Protein AF-A0A497K2R5-F1 (afdb_monomer_lite)

Structure (mmCIF, N/CA/C/O backbone):
data_AF-A0A497K2R5-F1
#
_entry.id   AF-A0A497K2R5-F1
#
loop_
_atom_site.group_PDB
_atom_site.id
_atom_site.type_symbol
_atom_site.label_atom_id
_atom_site.label_alt_id
_atom_site.label_comp_id
_atom_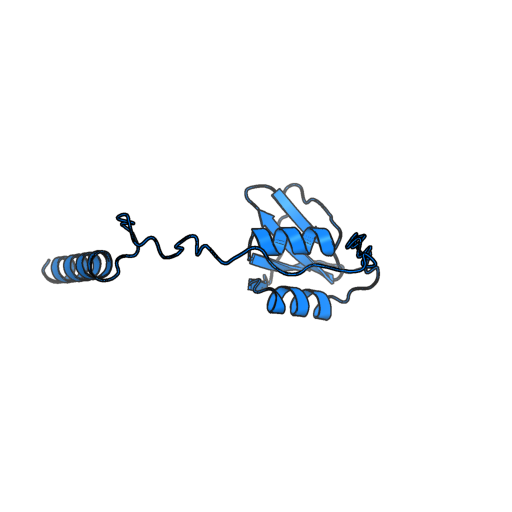site.label_asym_id
_atom_site.label_entity_id
_atom_site.label_seq_id
_atom_site.pdbx_PDB_ins_code
_atom_site.Cartn_x
_atom_site.Cartn_y
_atom_site.Cartn_z
_atom_site.occupancy
_atom_site.B_iso_or_equiv
_atom_site.auth_seq_id
_atom_site.auth_comp_id
_atom_site.auth_asym_id
_atom_site.auth_atom_id
_atom_site.pdbx_PDB_model_num
ATOM 1 N N . MET A 1 1 ? -27.399 -32.908 15.885 1.00 57.81 1 MET A N 1
ATOM 2 C CA . MET A 1 1 ? -27.969 -31.827 16.725 1.00 57.81 1 MET A CA 1
ATOM 3 C C . MET A 1 1 ? -27.072 -31.448 17.906 1.00 57.81 1 MET A C 1
ATOM 5 O O . MET A 1 1 ? -26.833 -30.262 18.068 1.00 57.81 1 MET A O 1
ATOM 9 N N . PHE A 1 2 ? -26.492 -32.393 18.661 1.00 56.81 2 PHE A N 1
ATOM 10 C CA . PHE A 1 2 ? -25.598 -32.089 19.801 1.00 56.81 2 PHE A CA 1
ATOM 11 C C . PHE A 1 2 ? -24.355 -31.240 19.468 1.00 56.81 2 PHE A C 1
ATOM 13 O O . PHE A 1 2 ? -23.976 -30.376 20.253 1.00 56.81 2 PHE A O 1
ATOM 20 N N . SER A 1 3 ? -23.758 -31.421 18.285 1.00 62.66 3 SER A N 1
ATOM 21 C CA . SER A 1 3 ? -22.547 -30.680 17.891 1.00 62.66 3 SER A CA 1
ATOM 22 C C . SER A 1 3 ? -22.777 -29.176 17.693 1.00 62.66 3 SER A C 1
ATOM 24 O O . SER A 1 3 ? -21.865 -28.383 17.892 1.00 62.66 3 SER A O 1
ATOM 26 N N . ILE A 1 4 ? -23.999 -28.782 17.320 1.00 73.44 4 ILE A N 1
ATOM 27 C CA . ILE A 1 4 ? -24.352 -27.376 17.079 1.00 73.44 4 ILE A CA 1
ATOM 28 C C . ILE A 1 4 ? -24.528 -26.650 18.416 1.00 73.44 4 ILE A C 1
ATOM 30 O O . ILE A 1 4 ? -24.074 -25.522 18.566 1.00 73.44 4 ILE A O 1
ATOM 34 N N . VAL A 1 5 ? -25.119 -27.320 19.410 1.00 73.50 5 VAL A N 1
ATOM 35 C CA . VAL A 1 5 ? -25.323 -26.750 20.750 1.00 73.50 5 VAL A CA 1
ATOM 36 C C . VAL A 1 5 ? -23.980 -26.480 21.432 1.00 73.50 5 VAL A C 1
ATOM 38 O O . VAL A 1 5 ? -23.774 -25.384 21.940 1.00 73.50 5 VAL A O 1
ATOM 41 N N . MET A 1 6 ? -23.033 -27.424 21.349 1.00 69.50 6 MET A N 1
ATOM 42 C CA . MET A 1 6 ? -21.671 -27.238 21.873 1.00 69.50 6 MET A CA 1
ATOM 43 C C . MET A 1 6 ? -20.968 -26.032 21.235 1.00 69.50 6 MET A C 1
ATOM 45 O O . MET A 1 6 ? -20.363 -25.232 21.943 1.00 69.50 6 MET A O 1
ATOM 49 N N . PHE A 1 7 ? -21.095 -25.869 19.914 1.00 76.25 7 PHE A N 1
ATOM 50 C CA . PHE A 1 7 ? -20.457 -24.774 19.182 1.00 76.25 7 PHE A CA 1
ATOM 51 C C . PHE A 1 7 ? -21.016 -23.398 19.578 1.00 76.25 7 PHE A C 1
ATOM 53 O O . PHE A 1 7 ? -20.255 -22.461 19.815 1.00 76.25 7 PHE A O 1
ATOM 60 N N . VAL A 1 8 ? -22.341 -23.278 19.712 1.00 76.88 8 VAL A N 1
ATOM 61 C CA . VAL A 1 8 ? -22.986 -22.021 20.129 1.00 76.88 8 VAL A CA 1
ATOM 62 C C . VAL A 1 8 ? -22.636 -21.676 21.578 1.00 76.88 8 VAL A C 1
ATOM 64 O O . VAL A 1 8 ? -22.373 -20.513 21.874 1.00 76.88 8 VAL A O 1
ATOM 67 N N . SER A 1 9 ? -22.547 -22.667 22.469 1.00 70.44 9 SER A N 1
ATOM 68 C CA . SER A 1 9 ? -22.112 -22.447 23.853 1.00 70.44 9 SER A CA 1
ATOM 69 C C . SER A 1 9 ? -20.662 -21.968 23.939 1.00 70.44 9 SER A C 1
ATOM 71 O O . SER A 1 9 ? -20.389 -21.035 24.688 1.00 70.44 9 SER A O 1
ATOM 73 N N . THR A 1 10 ? -19.743 -22.532 23.145 1.00 72.69 10 THR A N 1
ATOM 74 C CA . THR A 1 10 ? -18.351 -22.049 23.097 1.00 72.69 10 THR A CA 1
ATOM 75 C C . THR A 1 10 ? -18.240 -20.647 22.508 1.00 72.69 10 THR A C 1
ATOM 77 O O . THR A 1 10 ? -17.448 -19.849 22.998 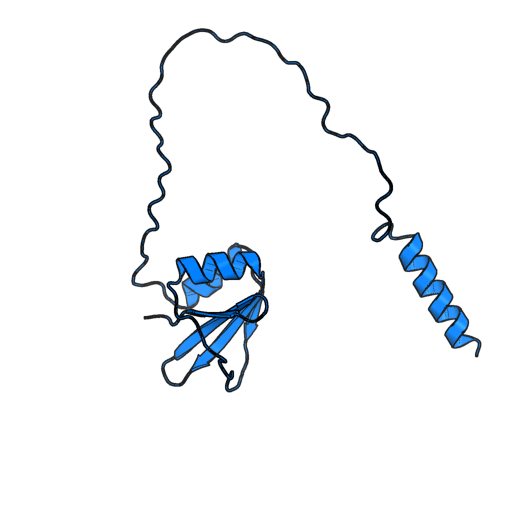1.00 72.69 10 THR A O 1
ATOM 80 N N . LEU A 1 11 ? -19.057 -20.322 21.499 1.00 72.50 11 LEU A N 1
ATOM 81 C CA . LEU A 1 11 ? -19.075 -18.993 20.889 1.00 72.50 11 LEU A CA 1
ATOM 82 C C . LEU A 1 11 ? -19.603 -17.940 21.874 1.00 72.50 11 LEU A C 1
ATOM 84 O O . LEU A 1 11 ? -19.030 -16.863 21.994 1.00 72.50 11 LEU A O 1
ATOM 88 N N . PHE A 1 12 ? -20.667 -18.274 22.609 1.00 72.06 12 PHE A N 1
ATOM 89 C CA . PHE A 1 12 ? -21.232 -17.411 23.642 1.00 72.06 12 PHE A CA 1
ATOM 90 C C . PHE A 1 12 ? -20.242 -17.189 24.788 1.00 72.06 12 PHE A C 1
ATOM 92 O O . PHE A 1 12 ? -20.044 -16.051 25.200 1.00 72.06 12 PHE A O 1
ATOM 99 N N . TRP A 1 13 ? -19.565 -18.251 25.240 1.00 69.19 13 TRP A N 1
ATOM 100 C CA . TRP A 1 13 ? -18.564 -18.152 26.300 1.00 69.19 13 TRP A CA 1
ATOM 101 C C . TRP A 1 13 ? -17.381 -17.265 25.889 1.00 69.19 13 TRP A C 1
ATOM 103 O O . TRP A 1 13 ? -16.965 -16.417 26.667 1.00 69.19 13 TRP A O 1
ATOM 113 N N . LEU A 1 14 ? -16.912 -17.370 24.640 1.00 65.50 14 LEU A N 1
ATOM 114 C CA . LEU A 1 14 ? -15.872 -16.494 24.083 1.00 65.50 14 LEU A CA 1
ATOM 115 C C . LEU A 1 14 ? -16.287 -15.017 24.045 1.00 65.50 14 LEU A C 1
ATOM 117 O O . LEU A 1 14 ? -15.459 -14.152 24.303 1.00 65.50 14 LEU A O 1
ATOM 121 N N . ILE A 1 15 ? -17.557 -14.725 23.753 1.00 66.12 15 ILE A N 1
ATOM 122 C CA . ILE A 1 15 ? -18.089 -13.353 23.728 1.00 66.12 15 ILE A CA 1
ATOM 123 C C . ILE A 1 15 ? -18.232 -12.776 25.145 1.00 66.12 15 ILE A C 1
ATOM 125 O O . ILE A 1 15 ? -18.082 -11.570 25.328 1.00 66.12 15 ILE A O 1
ATOM 129 N N . THR A 1 16 ? -18.538 -13.610 26.143 1.00 64.44 16 THR A N 1
ATOM 130 C CA . THR A 1 16 ? -18.706 -13.164 27.535 1.00 64.44 16 THR A CA 1
ATOM 131 C C . THR A 1 16 ? -17.405 -13.124 28.338 1.00 64.44 16 THR A C 1
ATOM 133 O O . THR A 1 16 ? -17.278 -12.269 29.207 1.00 64.44 16 THR A O 1
ATOM 136 N N . ASP A 1 17 ? -16.459 -14.030 28.074 1.00 54.72 17 ASP A N 1
ATOM 137 C CA . ASP A 1 17 ? -15.186 -14.135 28.807 1.00 54.72 17 ASP A CA 1
ATOM 138 C C . ASP A 1 17 ? -14.139 -13.151 28.255 1.00 54.72 17 ASP A C 1
ATOM 140 O O . ASP A 1 17 ? -13.444 -12.471 29.010 1.00 54.72 17 ASP A O 1
ATOM 144 N N . ALA A 1 18 ? -14.109 -12.952 26.931 1.00 54.59 18 ALA A N 1
ATOM 145 C CA . ALA A 1 18 ? -13.418 -11.818 26.335 1.00 54.59 18 ALA A CA 1
ATOM 146 C C . ALA A 1 18 ? -14.377 -10.625 26.323 1.00 54.59 18 ALA A C 1
ATOM 148 O O . ALA A 1 18 ? -15.176 -10.485 25.400 1.00 54.59 18 ALA A O 1
ATOM 149 N N . GLY A 1 19 ? -14.301 -9.763 27.341 1.00 54.44 19 GLY A N 1
ATOM 150 C CA . GLY A 1 19 ? -15.043 -8.496 27.471 1.00 54.44 19 GLY A CA 1
ATOM 151 C C . GLY A 1 19 ? -14.751 -7.458 26.370 1.00 54.44 19 GLY A C 1
ATOM 152 O O . GLY A 1 19 ? -14.472 -6.300 26.657 1.00 54.44 19 GLY A O 1
ATOM 153 N N . PHE A 1 20 ? -14.795 -7.871 25.104 1.00 53.75 20 PHE A N 1
ATOM 154 C CA . PHE A 1 20 ? -14.359 -7.145 23.916 1.00 53.75 20 PHE A CA 1
ATOM 155 C C . PHE A 1 20 ? -15.511 -6.436 23.188 1.00 53.75 20 PHE A C 1
ATOM 157 O O . PHE A 1 20 ? -15.264 -5.614 22.313 1.00 53.75 20 PHE A O 1
ATOM 164 N N . LEU A 1 21 ? -16.776 -6.717 23.528 1.00 53.66 21 LEU A N 1
ATOM 165 C CA . LEU A 1 21 ? -17.927 -6.134 22.816 1.00 53.66 21 LEU A CA 1
ATOM 166 C C . LEU A 1 21 ? -18.913 -5.354 23.685 1.00 53.66 21 LEU A C 1
ATOM 168 O O . LEU A 1 21 ? -19.826 -4.734 23.145 1.00 53.66 21 LEU A O 1
ATOM 172 N N . TRP A 1 22 ? -18.735 -5.331 25.003 1.00 49.94 22 TRP A N 1
ATOM 173 C CA . TRP A 1 22 ? -19.550 -4.516 25.900 1.00 49.94 22 TRP A CA 1
ATOM 174 C C . TRP A 1 22 ? -18.625 -3.637 26.731 1.00 49.94 22 TRP A C 1
ATOM 176 O O . TRP A 1 22 ? -18.229 -3.979 27.841 1.00 49.94 22 TRP A O 1
ATOM 186 N N . GLY A 1 23 ? -18.266 -2.488 26.157 1.00 46.97 23 GLY A N 1
ATOM 187 C CA . GLY A 1 23 ? -17.751 -1.366 26.926 1.00 46.97 23 GLY A CA 1
ATOM 188 C C . GLY A 1 23 ? -18.804 -0.948 27.948 1.00 46.97 23 GLY A C 1
ATOM 189 O O . GLY A 1 23 ? -19.733 -0.211 27.625 1.00 46.97 23 GLY A O 1
ATOM 190 N N . ALA A 1 24 ? -18.669 -1.452 29.170 1.00 44.78 24 ALA A N 1
ATOM 191 C CA . ALA A 1 24 ? -19.308 -0.891 30.346 1.00 44.78 24 ALA A CA 1
ATOM 192 C C . ALA A 1 24 ? -18.326 0.081 31.030 1.00 44.78 24 ALA A C 1
ATOM 194 O O . ALA A 1 24 ? -17.109 -0.099 30.951 1.00 44.78 24 ALA A O 1
ATOM 195 N N . PRO A 1 25 ? -18.849 1.154 31.639 1.00 52.28 25 PRO A N 1
ATOM 196 C CA . PRO A 1 25 ? -18.127 2.391 31.875 1.00 52.28 25 PRO A CA 1
ATOM 197 C C . PRO A 1 25 ? -17.283 2.323 33.147 1.00 52.28 25 PRO A C 1
ATOM 199 O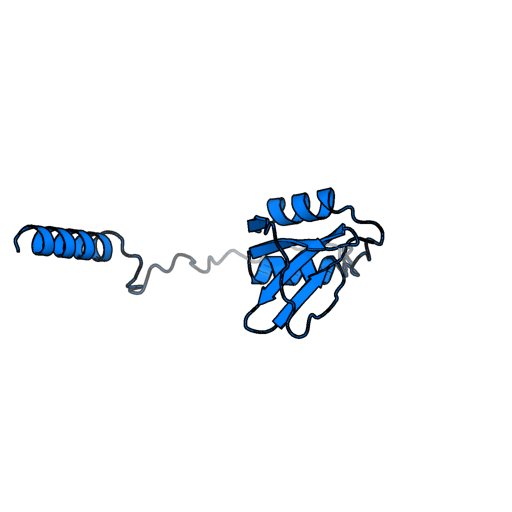 O . PRO A 1 25 ? -17.697 1.762 34.156 1.00 52.28 25 PRO A O 1
ATOM 202 N N . GLY A 1 26 ? -16.150 3.018 33.128 1.00 50.69 26 GLY A N 1
ATOM 203 C CA . GLY A 1 26 ? -15.511 3.474 34.356 1.00 50.69 26 GLY A CA 1
ATOM 204 C C . GLY A 1 26 ? -14.321 2.645 34.819 1.00 50.69 26 GLY A C 1
ATOM 205 O O . GLY A 1 26 ? -14.413 1.838 35.735 1.00 50.69 26 GLY A O 1
ATOM 206 N N . SER A 1 27 ? -13.150 3.024 34.326 1.00 45.16 27 SER A N 1
ATOM 207 C CA . SER A 1 27 ? -11.998 3.219 35.203 1.00 45.16 27 SER A CA 1
ATOM 208 C C . SER A 1 27 ? -11.253 4.468 34.740 1.00 45.16 27 SER A C 1
ATOM 210 O O . SER A 1 27 ? -10.375 4.458 33.884 1.00 45.16 27 SER A O 1
ATOM 212 N N . SER A 1 28 ? -11.700 5.594 35.298 1.00 51.88 28 SER A N 1
ATOM 213 C CA . SER A 1 28 ? -10.975 6.860 35.332 1.00 51.88 28 SER A CA 1
ATOM 214 C C . SER A 1 28 ? -9.555 6.599 35.848 1.00 51.88 28 SER A C 1
ATOM 216 O O . SER A 1 28 ? -9.351 6.353 37.035 1.00 51.88 28 SER A O 1
ATOM 218 N N . LEU A 1 29 ? -8.588 6.590 34.930 1.00 53.41 29 LEU A N 1
ATOM 219 C CA . LEU A 1 29 ? -7.168 6.339 35.207 1.00 53.41 29 LEU A CA 1
ATOM 220 C C . LEU A 1 29 ? -6.285 7.549 34.874 1.00 53.41 29 LEU A C 1
ATOM 222 O O . LEU A 1 29 ? -5.068 7.436 34.807 1.00 53.41 29 LEU A O 1
ATOM 226 N N . PHE A 1 30 ? -6.897 8.729 34.757 1.00 48.50 30 PHE A N 1
ATOM 227 C CA . PHE A 1 30 ? -6.196 10.008 34.746 1.00 48.50 30 PHE A CA 1
ATOM 228 C C . PHE A 1 30 ? -6.835 10.924 35.787 1.00 48.50 30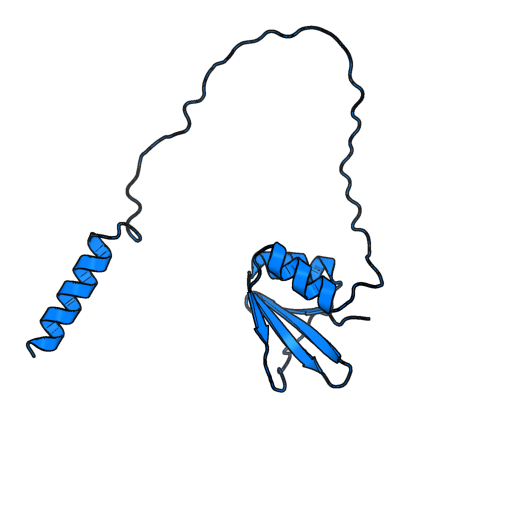 PHE A C 1
ATOM 230 O O . PHE A 1 30 ? -7.749 11.698 35.512 1.00 48.50 30 PHE A O 1
ATOM 237 N N . LYS A 1 31 ? -6.357 10.797 37.028 1.00 49.44 31 LYS A N 1
ATOM 238 C CA . LYS A 1 31 ? -6.451 11.880 38.010 1.00 49.44 31 LYS A CA 1
ATOM 239 C C . LYS A 1 31 ? -5.786 13.122 37.395 1.00 49.44 31 LYS A C 1
ATOM 241 O O . LYS A 1 31 ? -4.634 12.996 36.978 1.00 49.44 31 LYS A O 1
ATOM 246 N N . PRO A 1 32 ? -6.415 14.310 37.391 1.00 44.62 32 PRO A N 1
ATOM 247 C CA . PRO A 1 32 ? -5.664 15.546 37.254 1.00 44.62 32 PRO A CA 1
ATOM 248 C C . PRO A 1 32 ? -4.843 15.705 38.537 1.00 44.62 32 PRO A C 1
ATOM 250 O O . PRO A 1 32 ? -5.340 16.130 39.579 1.00 44.62 32 PRO A O 1
ATOM 253 N N . GLY A 1 33 ? -3.596 15.242 38.487 1.00 45.75 33 GLY A N 1
ATOM 254 C CA . GLY A 1 33 ? -2.610 15.512 39.517 1.00 45.75 33 GLY A CA 1
ATOM 255 C C . GLY A 1 33 ? -2.276 16.995 39.482 1.00 45.75 33 GLY A C 1
ATOM 256 O O . GLY A 1 33 ? -1.548 17.449 38.609 1.00 45.75 33 GLY A O 1
ATOM 257 N N . THR A 1 34 ? -2.825 17.740 40.434 1.00 54.78 34 THR A N 1
ATOM 258 C CA . THR A 1 34 ? -2.281 19.015 40.898 1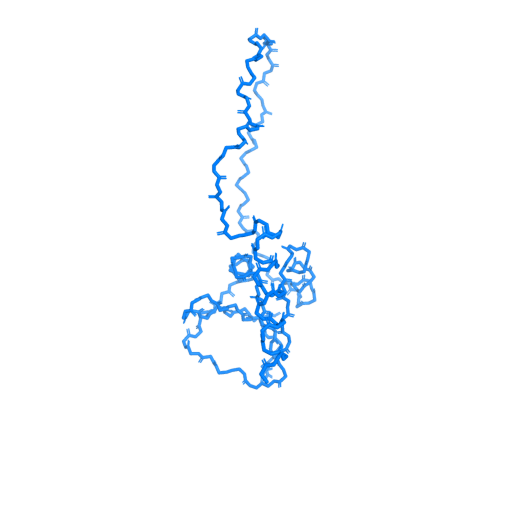.00 54.78 34 THR A CA 1
ATOM 259 C C . THR A 1 34 ? -0.817 18.822 41.290 1.00 54.78 34 THR A C 1
ATOM 261 O O . THR A 1 34 ? -0.533 18.100 42.246 1.00 54.78 34 THR A O 1
ATOM 264 N N . MET A 1 35 ? 0.098 19.475 40.580 1.00 48.19 35 MET A N 1
ATOM 265 C CA . MET A 1 35 ? 1.464 19.741 41.033 1.00 48.19 35 MET A CA 1
ATOM 266 C C . MET A 1 35 ? 1.869 21.156 40.597 1.00 48.19 35 MET A C 1
ATOM 268 O O . MET A 1 35 ? 1.265 21.690 39.667 1.00 48.19 35 MET A O 1
ATOM 272 N N . PRO A 1 36 ? 2.767 21.801 41.356 1.00 49.00 36 PRO A N 1
ATOM 273 C CA . PRO A 1 36 ? 2.600 23.173 41.803 1.00 49.00 36 PRO A CA 1
ATOM 274 C C . PRO A 1 36 ? 3.338 24.167 40.912 1.00 49.00 36 PRO A C 1
ATOM 276 O O . PRO A 1 36 ? 4.325 23.830 40.260 1.00 49.00 36 PRO A O 1
ATOM 279 N N . ASP A 1 37 ? 2.866 25.410 40.966 1.00 49.28 37 ASP A N 1
ATOM 280 C CA . ASP A 1 37 ? 3.606 26.596 40.556 1.00 49.28 37 ASP A CA 1
ATOM 281 C C . ASP A 1 37 ? 4.940 26.674 41.310 1.00 49.28 37 ASP A C 1
ATOM 283 O O . ASP A 1 37 ? 4.949 26.898 42.516 1.00 49.28 37 ASP A O 1
ATOM 287 N N . ASP A 1 38 ? 6.051 26.462 40.607 1.00 46.31 38 ASP A N 1
ATOM 288 C CA . ASP A 1 38 ? 7.322 27.159 40.831 1.00 46.31 38 ASP A CA 1
ATOM 289 C C . ASP A 1 38 ? 8.373 26.623 39.851 1.00 46.31 38 ASP A C 1
ATOM 291 O O . ASP A 1 38 ? 8.895 25.531 40.037 1.00 46.31 38 ASP A O 1
ATOM 295 N N . ILE A 1 39 ? 8.700 27.402 38.819 1.00 47.44 39 ILE A N 1
ATOM 296 C CA . ILE A 1 39 ? 10.084 27.704 38.421 1.00 47.44 39 ILE A CA 1
ATOM 297 C C . ILE A 1 39 ? 10.027 29.046 37.694 1.00 47.44 39 ILE A C 1
ATOM 299 O O . ILE A 1 39 ? 9.520 29.194 36.582 1.00 47.44 39 ILE A O 1
ATOM 303 N N . SER A 1 40 ? 10.551 30.044 38.387 1.00 45.22 40 SER A N 1
ATOM 304 C CA . SER A 1 40 ? 10.910 31.337 37.844 1.00 45.22 40 SER A CA 1
ATOM 305 C C . SER A 1 40 ? 12.154 31.216 36.942 1.00 45.22 40 SER A C 1
ATOM 307 O O . SER A 1 40 ? 13.059 30.435 37.224 1.00 45.22 40 SER A O 1
ATOM 309 N N . THR A 1 41 ? 12.233 32.098 35.935 1.00 39.59 41 THR A N 1
ATOM 310 C CA . THR A 1 41 ? 13.487 32.733 35.465 1.00 39.59 41 THR A CA 1
ATOM 311 C C . THR A 1 41 ? 14.293 32.064 34.311 1.00 39.59 41 THR A C 1
ATOM 313 O O . THR A 1 41 ? 15.222 31.305 34.558 1.00 39.59 41 THR A O 1
ATOM 316 N N . ILE A 1 42 ? 14.035 32.559 33.071 1.00 48.75 42 ILE A N 1
ATOM 317 C CA . ILE A 1 42 ? 14.991 32.926 31.967 1.00 48.75 42 ILE A CA 1
ATOM 318 C C . ILE A 1 42 ? 15.528 31.816 31.008 1.00 48.75 42 ILE A C 1
ATOM 320 O O . ILE A 1 42 ? 15.993 30.791 31.488 1.00 48.75 42 ILE A O 1
ATOM 324 N N . PRO A 1 43 ? 15.687 32.058 29.673 1.00 47.25 43 PRO A N 1
ATOM 325 C CA . PRO A 1 43 ? 14.917 32.872 28.721 1.00 47.25 43 PRO A CA 1
ATOM 326 C C . PRO A 1 43 ? 14.435 32.078 27.478 1.00 47.25 43 PRO A C 1
ATOM 328 O O . PRO A 1 43 ? 14.988 31.057 27.076 1.00 47.25 43 PRO A O 1
ATOM 331 N N . ASN A 1 44 ? 13.428 32.633 26.809 1.00 50.88 44 ASN A N 1
ATOM 332 C CA . ASN A 1 44 ? 12.893 32.175 25.528 1.00 50.88 44 ASN A CA 1
ATOM 333 C C . ASN A 1 44 ? 13.951 32.220 24.413 1.00 50.88 44 ASN A C 1
ATOM 335 O O . ASN A 1 44 ? 14.318 33.307 23.966 1.00 50.88 44 ASN A O 1
ATOM 339 N N . ASN A 1 45 ? 14.391 31.059 23.927 1.00 47.88 45 ASN A N 1
ATOM 340 C CA . ASN A 1 45 ? 14.955 30.936 22.583 1.00 47.88 45 ASN A CA 1
ATOM 341 C C . ASN A 1 45 ? 14.808 29.508 22.043 1.00 47.88 45 ASN A C 1
ATOM 343 O O . ASN A 1 45 ? 15.791 28.801 21.861 1.00 47.88 45 ASN A O 1
ATOM 347 N N . TYR A 1 46 ? 13.567 29.098 21.793 1.00 40.16 46 TYR A N 1
ATOM 348 C CA . TYR A 1 46 ? 13.274 27.967 20.918 1.00 40.16 46 TYR A CA 1
ATOM 349 C C . TYR A 1 46 ? 12.090 28.377 20.050 1.00 40.16 46 TYR A C 1
ATOM 351 O O . TYR A 1 46 ? 10.945 28.004 20.286 1.00 40.16 46 TYR A O 1
ATOM 359 N N . ASN A 1 47 ? 12.377 29.205 19.047 1.00 43.84 47 ASN A N 1
ATOM 360 C CA . ASN A 1 47 ? 11.552 29.257 17.848 1.00 43.84 47 ASN A CA 1
ATOM 361 C C . ASN A 1 47 ? 11.818 27.967 17.062 1.00 43.84 47 ASN A C 1
ATOM 363 O O . ASN A 1 47 ? 12.421 28.002 15.994 1.00 43.84 47 ASN A O 1
ATOM 367 N N . GLU A 1 48 ? 11.417 26.821 17.604 1.00 43.31 48 GLU A N 1
ATOM 368 C CA . GLU A 1 48 ? 11.310 25.597 16.821 1.00 43.31 48 GLU A CA 1
ATOM 369 C C . GLU A 1 48 ? 9.913 25.614 16.204 1.00 43.31 48 GLU A C 1
ATOM 371 O O . GLU A 1 48 ? 8.974 24.949 16.638 1.00 43.31 48 GLU A O 1
ATOM 376 N N . SER A 1 49 ? 9.759 26.497 15.213 1.00 42.34 49 SER A N 1
ATOM 377 C CA . SER A 1 49 ? 8.732 26.342 14.196 1.00 42.34 49 SER A CA 1
ATOM 378 C C . SER A 1 49 ? 9.023 25.015 13.509 1.00 42.34 49 SER A C 1
ATOM 380 O O . SER A 1 49 ? 9.757 24.976 12.525 1.00 42.34 49 SER A O 1
ATOM 382 N N . LEU A 1 50 ? 8.451 23.931 14.031 1.00 45.69 50 LEU A N 1
ATOM 383 C CA . LEU A 1 50 ? 8.316 22.665 13.323 1.00 45.69 50 LEU A CA 1
ATOM 384 C C . LEU A 1 50 ? 7.266 22.860 12.215 1.00 45.69 50 LEU A C 1
ATOM 386 O O . LEU A 1 50 ? 6.177 22.296 12.223 1.00 45.69 50 LEU A O 1
ATOM 390 N N . SER A 1 51 ? 7.577 23.764 11.290 1.00 43.09 51 SER A N 1
ATOM 391 C CA . SER A 1 51 ? 7.034 23.750 9.950 1.00 43.09 51 SER A CA 1
ATOM 392 C C . SER A 1 51 ? 7.928 22.779 9.196 1.00 43.09 51 SER A C 1
ATOM 394 O O . SER A 1 51 ? 8.847 23.196 8.496 1.00 43.09 51 SER A O 1
ATOM 396 N N . GLU A 1 52 ? 7.700 21.479 9.402 1.00 45.72 52 GLU A N 1
ATOM 397 C CA . GLU A 1 52 ? 8.095 20.474 8.418 1.00 45.72 52 GLU A CA 1
ATOM 398 C C . GLU A 1 52 ? 7.273 20.773 7.162 1.00 45.72 52 GLU A C 1
ATOM 400 O O . GLU A 1 52 ? 6.179 20.258 6.933 1.00 45.72 52 GLU A O 1
ATOM 405 N N . GLU A 1 53 ? 7.779 21.725 6.383 1.00 41.50 53 GLU A N 1
ATOM 406 C CA . GLU A 1 53 ? 7.498 21.817 4.965 1.00 41.50 53 GLU A CA 1
ATOM 407 C C . GLU A 1 53 ? 7.731 20.408 4.405 1.00 41.50 53 GLU A C 1
ATOM 409 O O . GLU A 1 53 ? 8.770 19.813 4.707 1.00 41.50 53 GLU A O 1
ATOM 414 N N . PRO A 1 54 ? 6.766 19.809 3.689 1.00 38.78 54 PRO A N 1
ATOM 415 C CA . PRO A 1 54 ? 6.934 18.451 3.210 1.00 38.78 54 PRO A CA 1
ATOM 416 C C . PRO A 1 54 ? 8.138 18.439 2.272 1.00 38.78 54 PRO A C 1
ATOM 418 O O . PRO A 1 54 ? 8.055 18.970 1.164 1.00 38.78 54 PRO A O 1
ATOM 421 N N . GLU A 1 55 ? 9.249 17.841 2.711 1.00 42.88 55 GLU A N 1
ATOM 422 C CA . GLU A 1 55 ? 10.345 17.510 1.813 1.00 42.88 55 GLU A CA 1
ATOM 423 C C . GLU A 1 55 ? 9.739 16.672 0.691 1.00 42.88 55 GLU A C 1
ATOM 425 O O . GLU A 1 55 ? 9.237 15.556 0.882 1.00 42.88 55 GLU A O 1
ATOM 430 N N . ILE A 1 56 ? 9.703 17.266 -0.497 1.00 45.84 56 ILE A N 1
ATOM 431 C CA . ILE A 1 56 ? 9.365 16.558 -1.714 1.00 45.84 56 ILE A CA 1
ATOM 432 C C . ILE A 1 56 ? 10.580 15.673 -1.979 1.00 45.84 56 ILE A C 1
ATOM 434 O O . ILE A 1 56 ? 11.562 16.105 -2.577 1.00 45.84 56 ILE A O 1
ATOM 438 N N . VAL A 1 57 ? 10.553 14.446 -1.458 1.00 49.12 57 VAL A N 1
ATOM 439 C CA . VAL A 1 57 ? 11.585 13.446 -1.739 1.00 49.12 57 VAL A CA 1
ATOM 440 C C . VAL A 1 57 ? 11.392 13.000 -3.189 1.00 49.12 57 VAL A C 1
ATOM 442 O O . VAL A 1 57 ? 10.695 12.029 -3.472 1.00 49.12 57 VAL A O 1
ATOM 445 N N . GLU A 1 58 ? 11.962 13.758 -4.127 1.00 54.44 58 GLU A N 1
ATOM 446 C CA . GLU A 1 58 ? 11.802 13.564 -5.578 1.00 54.44 58 GLU A CA 1
ATOM 447 C C . GLU A 1 58 ? 12.486 12.301 -6.132 1.00 54.44 58 GLU A C 1
ATOM 449 O O . GLU A 1 58 ? 12.441 12.076 -7.331 1.00 54.44 58 GLU A O 1
ATOM 454 N N . ASN A 1 59 ? 13.091 11.443 -5.305 1.00 60.75 59 ASN A N 1
ATOM 455 C CA . ASN A 1 59 ? 13.746 10.210 -5.764 1.00 60.75 59 ASN A CA 1
ATOM 456 C C . ASN A 1 59 ? 13.630 9.076 -4.740 1.00 60.75 59 ASN A C 1
ATOM 458 O O . ASN A 1 59 ? 14.623 8.445 -4.384 1.00 60.75 59 ASN A O 1
ATOM 462 N N . LEU A 1 60 ? 12.429 8.841 -4.211 1.00 70.81 60 LEU A N 1
ATOM 463 C CA . LEU A 1 60 ? 12.220 7.728 -3.291 1.00 70.81 60 LEU A CA 1
ATOM 464 C C . LEU A 1 60 ? 12.124 6.406 -4.062 1.00 70.81 60 LEU A C 1
ATOM 466 O O . LEU A 1 60 ? 11.236 6.226 -4.901 1.00 70.81 60 LEU A O 1
ATOM 470 N N . SER A 1 61 ? 13.014 5.463 -3.756 1.00 82.25 61 SER A N 1
ATOM 471 C CA . SER A 1 61 ? 12.940 4.128 -4.347 1.00 82.25 61 SER A CA 1
ATOM 472 C C . SER A 1 61 ? 11.725 3.355 -3.817 1.00 82.25 61 SER A C 1
ATOM 474 O O . SER A 1 61 ? 11.262 3.559 -2.692 1.00 82.25 61 SER A O 1
ATOM 476 N N . LEU A 1 62 ? 11.201 2.415 -4.613 1.00 84.12 62 LEU A N 1
ATOM 477 C CA . LEU A 1 62 ? 10.097 1.546 -4.183 1.00 84.12 62 LEU A CA 1
ATOM 478 C C . LEU A 1 62 ? 10.456 0.760 -2.908 1.00 84.12 62 LEU A C 1
ATOM 480 O O . LEU A 1 62 ? 9.607 0.538 -2.052 1.00 84.12 62 LEU A O 1
ATOM 484 N N . GLU A 1 63 ? 11.709 0.333 -2.773 1.00 84.81 63 GLU A N 1
ATOM 485 C CA . GLU A 1 63 ? 12.177 -0.438 -1.619 1.00 84.81 63 GLU A CA 1
ATOM 486 C C . GLU A 1 63 ? 12.158 0.402 -0.336 1.00 84.81 63 GLU A C 1
ATOM 488 O O . GLU A 1 63 ? 11.677 -0.066 0.699 1.00 84.81 63 GLU A O 1
ATOM 493 N N . GLU A 1 64 ? 12.598 1.660 -0.416 1.00 85.62 64 GLU A N 1
ATOM 494 C CA . GLU A 1 64 ? 12.519 2.616 0.692 1.00 85.62 64 GLU A CA 1
ATOM 495 C C . GLU A 1 64 ? 11.069 2.933 1.051 1.00 85.62 64 GLU A C 1
ATOM 497 O O . GLU A 1 64 ? 10.717 2.891 2.228 1.00 85.62 64 GLU A O 1
ATOM 502 N N . ALA A 1 65 ? 10.212 3.154 0.049 1.00 86.38 65 ALA A N 1
ATOM 503 C CA . ALA A 1 65 ? 8.781 3.382 0.238 1.00 86.38 65 ALA A CA 1
ATOM 504 C C . ALA A 1 65 ? 8.104 2.226 0.992 1.00 86.38 65 ALA A C 1
ATOM 506 O O . ALA A 1 65 ? 7.352 2.431 1.942 1.00 86.38 65 ALA A O 1
ATOM 507 N N . LEU A 1 66 ? 8.386 0.982 0.599 1.00 87.12 66 LEU A N 1
ATOM 508 C CA . LEU A 1 66 ? 7.823 -0.199 1.255 1.00 87.12 66 LEU A CA 1
ATOM 509 C C . LEU A 1 66 ? 8.369 -0.375 2.677 1.00 87.12 66 LEU A C 1
ATOM 511 O O . LEU A 1 66 ? 7.612 -0.723 3.582 1.00 87.12 66 LEU A O 1
ATOM 515 N N . SER A 1 67 ? 9.667 -0.137 2.880 1.00 88.12 67 SER A N 1
ATOM 516 C CA . SER A 1 67 ? 10.312 -0.224 4.195 1.00 88.12 67 SER A CA 1
ATOM 517 C C . SER A 1 67 ? 9.747 0.807 5.175 1.00 88.12 67 SER A C 1
ATOM 519 O O . SER A 1 67 ? 9.423 0.475 6.315 1.00 88.12 67 SER A O 1
ATOM 521 N N . ASP A 1 68 ? 9.557 2.041 4.714 1.00 89.00 68 ASP A N 1
ATOM 522 C CA . ASP A 1 68 ? 8.982 3.133 5.495 1.00 89.00 68 ASP A CA 1
ATOM 523 C C . ASP A 1 68 ? 7.515 2.852 5.861 1.00 89.00 68 ASP A C 1
ATOM 525 O O . ASP A 1 68 ? 7.143 2.927 7.031 1.00 89.00 68 ASP A O 1
ATOM 529 N N . LEU A 1 69 ? 6.707 2.381 4.905 1.00 89.00 69 LEU A N 1
ATOM 530 C CA . LEU A 1 69 ? 5.332 1.946 5.170 1.00 89.00 69 LEU A CA 1
ATOM 531 C C . LEU A 1 69 ? 5.257 0.791 6.183 1.00 89.00 69 LEU A C 1
ATOM 533 O O . LEU A 1 69 ? 4.382 0.791 7.050 1.00 89.00 69 LEU A O 1
ATOM 537 N N . LEU A 1 70 ? 6.166 -0.187 6.108 1.00 88.88 70 LEU A N 1
ATOM 538 C CA . LEU A 1 70 ? 6.239 -1.288 7.079 1.00 88.88 70 LEU A CA 1
ATOM 539 C C . LEU A 1 70 ? 6.634 -0.805 8.472 1.00 88.88 70 LEU A C 1
ATOM 541 O O . LEU A 1 70 ? 6.055 -1.265 9.458 1.00 88.88 70 LEU A O 1
ATOM 545 N N . ARG A 1 71 ? 7.609 0.107 8.558 1.00 89.25 71 ARG A N 1
ATOM 546 C CA . ARG A 1 71 ? 8.059 0.700 9.823 1.00 89.25 71 ARG A CA 1
ATOM 547 C C . ARG A 1 71 ? 6.920 1.431 10.524 1.00 89.25 71 ARG A C 1
ATOM 549 O O . ARG A 1 71 ? 6.782 1.305 11.738 1.00 89.25 71 ARG A O 1
ATOM 556 N N . ASP A 1 72 ? 6.075 2.105 9.756 1.00 87.81 72 ASP A N 1
ATOM 557 C CA . ASP A 1 72 ? 4.931 2.839 10.288 1.00 87.81 72 ASP A CA 1
ATOM 558 C C . ASP A 1 72 ? 3.699 1.943 10.539 1.00 87.81 72 ASP A C 1
ATOM 560 O O . ASP A 1 72 ? 2.626 2.419 10.910 1.00 87.81 72 ASP A O 1
ATOM 564 N N . GLY A 1 73 ? 3.847 0.623 10.375 1.00 85.06 73 GLY A N 1
ATOM 565 C CA . GLY A 1 73 ? 2.835 -0.372 10.730 1.00 85.06 73 GLY A CA 1
ATOM 566 C C . GLY A 1 73 ? 1.807 -0.665 9.637 1.00 85.06 73 GLY A C 1
ATOM 567 O O . GLY A 1 73 ? 0.797 -1.319 9.911 1.00 85.06 73 GLY A O 1
ATOM 568 N N . CYS A 1 74 ? 2.042 -0.226 8.399 1.00 89.81 74 CYS A N 1
ATOM 569 C CA . CYS A 1 74 ? 1.160 -0.536 7.279 1.00 89.81 74 CYS A CA 1
ATOM 570 C C . CYS A 1 74 ? 1.343 -1.985 6.815 1.00 89.81 74 CYS A C 1
ATOM 572 O O . CYS A 1 74 ? 2.447 -2.529 6.757 1.00 89.81 74 CYS A O 1
ATOM 574 N N . ARG A 1 75 ? 0.242 -2.620 6.411 1.00 90.00 75 ARG A N 1
ATOM 575 C CA . ARG A 1 75 ? 0.246 -3.945 5.789 1.00 90.00 75 ARG A CA 1
ATOM 576 C C . ARG A 1 75 ? 0.324 -3.805 4.280 1.00 90.00 75 ARG A C 1
ATOM 578 O O . ARG A 1 75 ? -0.565 -3.224 3.662 1.00 90.00 75 ARG A O 1
ATOM 585 N N . ILE A 1 76 ? 1.348 -4.406 3.685 1.00 90.88 76 ILE A N 1
ATOM 586 C CA . ILE A 1 76 ? 1.503 -4.443 2.231 1.00 90.88 76 ILE A CA 1
ATOM 587 C C . ILE A 1 76 ? 0.886 -5.728 1.681 1.00 90.88 76 ILE A C 1
ATOM 589 O O . ILE A 1 76 ? 1.238 -6.834 2.095 1.00 90.88 76 ILE A O 1
ATOM 593 N N . VAL A 1 77 ? -0.014 -5.583 0.714 1.00 89.06 77 VAL A N 1
ATOM 594 C CA . VAL A 1 77 ? -0.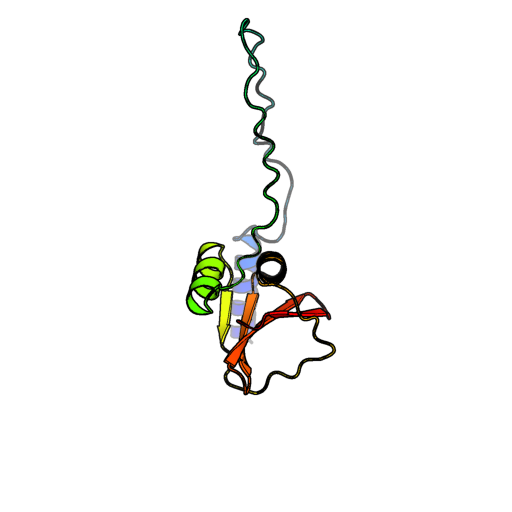657 -6.680 -0.007 1.00 89.06 77 VAL A CA 1
ATOM 595 C C . VAL A 1 77 ? -0.143 -6.693 -1.439 1.00 89.06 77 VAL A C 1
ATOM 597 O O . VAL A 1 77 ? -0.421 -5.789 -2.221 1.00 89.06 77 VAL A O 1
ATOM 600 N N . TYR A 1 78 ? 0.587 -7.745 -1.801 1.00 88.56 78 TYR A N 1
ATOM 601 C CA . TYR A 1 78 ? 1.085 -7.924 -3.161 1.00 88.56 78 TYR A CA 1
ATOM 602 C C . TYR A 1 78 ? 0.041 -8.626 -4.027 1.00 88.56 78 TYR A C 1
ATOM 604 O O . TYR A 1 78 ? -0.267 -9.801 -3.814 1.00 88.56 78 TYR A O 1
ATOM 612 N N . VAL A 1 79 ? -0.476 -7.928 -5.036 1.00 86.50 79 VAL A N 1
ATOM 613 C CA . VAL A 1 79 ? -1.448 -8.494 -5.978 1.00 86.50 79 VAL A CA 1
ATOM 614 C C . VAL A 1 79 ? -0.738 -8.862 -7.273 1.00 86.50 79 VAL A C 1
ATOM 616 O O . VAL A 1 79 ? -0.301 -8.004 -8.038 1.00 86.50 79 VAL A O 1
ATOM 619 N N . LYS A 1 80 ? -0.640 -10.169 -7.540 1.00 74.88 80 LYS A N 1
ATOM 620 C CA . LYS A 1 80 ? -0.124 -10.708 -8.805 1.00 74.88 80 LYS A CA 1
ATOM 621 C C . LYS A 1 80 ? -1.251 -10.728 -9.840 1.00 74.88 80 LYS A C 1
ATOM 623 O O . LYS A 1 80 ? -1.910 -11.746 -10.022 1.00 74.88 80 LYS A O 1
ATOM 628 N N . GLY A 1 81 ? -1.514 -9.594 -10.481 1.00 71.81 81 GLY A N 1
ATOM 629 C CA . GLY A 1 81 ? -2.555 -9.483 -11.504 1.00 71.81 81 GLY A CA 1
ATOM 630 C C . GLY A 1 81 ? -2.850 -8.042 -11.897 1.00 71.81 81 GLY A C 1
ATOM 631 O O . GLY A 1 81 ? -2.336 -7.111 -11.282 1.00 71.81 81 GLY A O 1
ATOM 632 N N . LYS A 1 82 ? -3.690 -7.864 -12.925 1.00 72.75 82 LYS A N 1
ATOM 633 C CA . LYS A 1 82 ? -4.179 -6.538 -13.314 1.00 72.75 82 LYS A CA 1
ATOM 634 C C . LYS A 1 82 ? -5.149 -6.035 -12.252 1.00 72.75 82 LYS A C 1
ATOM 636 O O . LYS A 1 82 ? -6.193 -6.648 -12.034 1.00 72.75 82 LYS A O 1
ATOM 641 N N . VAL A 1 83 ? -4.808 -4.921 -11.621 1.00 79.00 83 VAL A N 1
ATOM 642 C CA . VAL A 1 83 ? -5.735 -4.184 -10.765 1.00 79.00 83 VAL A CA 1
ATOM 643 C C . VAL A 1 83 ? -6.500 -3.206 -11.648 1.00 79.00 83 VAL A C 1
ATOM 645 O O . VAL A 1 83 ? -5.900 -2.409 -12.368 1.00 79.00 83 VAL A O 1
ATOM 648 N N . TYR A 1 84 ? -7.828 -3.306 -11.633 1.00 78.44 84 TYR A N 1
ATOM 649 C CA . TYR A 1 84 ? -8.693 -2.359 -12.326 1.00 78.44 84 TYR A CA 1
ATOM 650 C C . TYR A 1 84 ? -8.843 -1.120 -11.455 1.00 78.44 84 TYR A C 1
ATOM 652 O O . TYR A 1 84 ? -9.361 -1.198 -10.339 1.00 78.44 84 TYR A O 1
ATOM 660 N N . LEU A 1 85 ? -8.350 0.002 -11.968 1.00 82.62 85 LEU A N 1
ATOM 661 C CA . LEU A 1 85 ? -8.478 1.290 -11.312 1.00 82.62 85 LEU A CA 1
ATOM 662 C C . LEU A 1 85 ? -9.773 1.958 -11.780 1.00 82.62 85 LEU A C 1
ATOM 664 O O . LEU A 1 85 ? -9.963 2.145 -12.982 1.00 82.62 85 LEU A O 1
ATOM 668 N N . ASP A 1 86 ? -10.650 2.296 -10.841 1.00 82.06 86 ASP A N 1
ATOM 669 C CA . ASP A 1 86 ? -11.882 3.038 -11.099 1.00 82.06 86 ASP A CA 1
ATOM 670 C C . ASP A 1 86 ? -11.682 4.468 -10.593 1.00 82.06 86 ASP A C 1
ATOM 672 O O . ASP A 1 86 ? -11.683 4.722 -9.389 1.00 82.06 86 ASP A O 1
ATOM 676 N N . ASN A 1 87 ? -11.415 5.380 -11.532 1.00 83.56 87 ASN A N 1
ATOM 677 C CA . ASN A 1 87 ? -11.082 6.784 -11.283 1.00 83.56 87 ASN A CA 1
ATOM 678 C C . ASN A 1 87 ? -9.908 6.995 -10.286 1.00 83.56 87 ASN A C 1
ATOM 680 O O . ASN A 1 87 ? -10.111 7.551 -9.201 1.00 83.56 87 ASN A O 1
ATOM 684 N N . PRO A 1 88 ? -8.678 6.552 -10.626 1.00 87.38 88 PRO A N 1
ATOM 685 C CA . PRO A 1 88 ? -7.526 6.688 -9.741 1.00 87.38 88 PRO A CA 1
ATOM 686 C C . PRO A 1 88 ? -7.076 8.144 -9.602 1.00 87.38 88 PRO A C 1
ATOM 688 O O . PRO A 1 88 ? -6.935 8.871 -10.586 1.00 87.38 88 PRO A O 1
ATOM 691 N N . GLN A 1 89 ? -6.766 8.539 -8.373 1.00 90.06 89 GLN A N 1
ATOM 692 C CA . GLN A 1 89 ? -6.127 9.804 -8.054 1.00 90.06 89 GLN A CA 1
ATOM 693 C C . GLN A 1 89 ? -4.621 9.580 -7.910 1.00 90.06 89 GLN A C 1
ATOM 695 O O . GLN A 1 89 ? -4.166 8.926 -6.971 1.00 90.06 89 GLN A O 1
ATOM 700 N N . TYR A 1 90 ? -3.850 10.101 -8.862 1.00 89.50 90 TYR A N 1
ATOM 701 C CA . TYR A 1 90 ? -2.392 10.028 -8.829 1.00 89.50 90 TYR A CA 1
ATOM 702 C C . TYR A 1 90 ? -1.836 11.071 -7.871 1.00 89.50 90 TYR A C 1
ATOM 704 O O . TYR A 1 90 ? -2.151 12.254 -8.002 1.00 89.50 90 TYR A O 1
ATOM 712 N N . VAL A 1 91 ? -1.022 10.625 -6.920 1.00 88.88 91 VAL A N 1
ATOM 713 C CA . VAL A 1 91 ? -0.513 11.468 -5.837 1.00 88.88 91 VAL A CA 1
ATOM 714 C C . VAL A 1 91 ? 0.964 11.240 -5.561 1.00 88.88 91 VAL A C 1
ATOM 716 O O . VAL A 1 91 ? 1.553 10.254 -6.007 1.00 88.88 91 VAL A O 1
ATOM 719 N N . SER A 1 92 ? 1.567 12.172 -4.822 1.00 90.00 92 SER A N 1
ATOM 720 C CA . SER A 1 92 ? 2.943 12.052 -4.343 1.00 90.00 92 SER A CA 1
ATOM 721 C C . SER A 1 92 ? 3.072 10.949 -3.287 1.00 90.00 92 SER A C 1
ATOM 723 O O . SER A 1 92 ? 2.082 10.514 -2.689 1.00 90.00 92 SER A O 1
ATOM 725 N N . TYR A 1 93 ? 4.307 10.509 -3.025 1.00 88.25 93 TYR A N 1
ATOM 726 C CA . TYR A 1 93 ? 4.562 9.496 -2.001 1.00 88.25 93 TYR A CA 1
ATOM 727 C C . TYR A 1 93 ? 4.047 9.935 -0.625 1.00 88.25 93 TYR A C 1
ATOM 729 O O . TYR A 1 93 ? 3.375 9.158 0.044 1.00 88.25 93 TYR A O 1
ATOM 737 N N . ASN A 1 94 ? 4.288 11.188 -0.230 1.00 88.62 94 ASN A N 1
ATOM 738 C CA . ASN A 1 94 ? 3.878 11.709 1.078 1.00 88.62 94 ASN A CA 1
ATOM 739 C C . ASN A 1 94 ? 2.356 11.636 1.268 1.00 88.62 94 ASN A C 1
ATOM 741 O O . ASN A 1 94 ? 1.869 11.214 2.316 1.00 88.62 94 ASN A O 1
ATOM 745 N N . GLU A 1 95 ? 1.587 11.981 0.236 1.00 88.81 95 GLU A N 1
ATOM 746 C CA . GLU A 1 95 ? 0.129 11.884 0.286 1.00 88.81 95 GLU A CA 1
ATOM 747 C C . GLU A 1 95 ? -0.339 10.420 0.275 1.00 88.81 95 GLU A C 1
ATOM 749 O O . GLU A 1 95 ? -1.205 10.041 1.066 1.00 88.81 95 GLU A O 1
ATOM 754 N N . CYS A 1 96 ? 0.294 9.561 -0.532 1.00 89.00 96 CYS A N 1
ATOM 755 C CA . CYS A 1 96 ? 0.050 8.118 -0.505 1.00 89.00 96 CYS A CA 1
ATOM 756 C C . CYS A 1 96 ? 0.346 7.510 0.872 1.00 89.00 96 CYS A C 1
ATOM 758 O O . CYS A 1 96 ? -0.411 6.662 1.340 1.00 89.00 96 CYS A O 1
ATOM 760 N N . LYS A 1 97 ? 1.410 7.958 1.542 1.00 89.50 97 LYS A N 1
ATOM 761 C CA . LYS A 1 97 ? 1.807 7.530 2.883 1.00 89.50 97 LYS A CA 1
ATOM 762 C C . LYS A 1 97 ? 0.771 7.939 3.924 1.00 89.50 97 LYS A C 1
ATOM 764 O O . LYS A 1 97 ? 0.323 7.096 4.693 1.00 89.50 97 LYS A O 1
ATOM 769 N N . LEU A 1 98 ? 0.315 9.190 3.915 1.00 90.25 98 LEU A N 1
ATOM 770 C CA . LEU A 1 98 ? -0.754 9.640 4.816 1.00 90.25 98 LEU A CA 1
ATOM 771 C C . LEU A 1 98 ? -2.025 8.798 4.648 1.00 90.25 98 LEU A C 1
ATOM 773 O O . LEU A 1 98 ? -2.635 8.376 5.631 1.00 90.25 98 LEU A O 1
ATOM 777 N N . LYS A 1 99 ? -2.396 8.494 3.400 1.00 91.19 99 LYS A N 1
ATOM 778 C CA . LYS A 1 99 ? -3.540 7.623 3.102 1.00 91.19 99 LYS A CA 1
ATOM 779 C C . LYS A 1 99 ? -3.282 6.179 3.526 1.00 91.19 99 LYS A C 1
ATOM 781 O O . LYS A 1 99 ? -4.183 5.522 4.045 1.00 91.19 99 LYS A O 1
ATOM 786 N N . ALA A 1 100 ? -2.065 5.681 3.345 1.00 90.75 100 ALA A N 1
ATOM 787 C CA . ALA A 1 100 ? -1.667 4.356 3.792 1.00 90.75 100 ALA A CA 1
ATOM 788 C C . ALA A 1 100 ? -1.786 4.208 5.311 1.00 90.75 100 ALA A C 1
ATOM 790 O O . ALA A 1 100 ? -2.279 3.183 5.767 1.00 90.75 100 ALA A O 1
ATOM 791 N N . LEU A 1 101 ? -1.422 5.237 6.080 1.00 89.25 101 LEU A N 1
ATOM 792 C CA . LEU A 1 101 ? -1.580 5.259 7.537 1.00 89.25 101 LEU A CA 1
ATOM 793 C C . LEU A 1 101 ? -3.053 5.289 7.963 1.00 89.25 101 LEU A C 1
ATOM 795 O O . LEU A 1 101 ? -3.424 4.629 8.931 1.00 89.25 101 LEU A O 1
ATOM 799 N N . GLU A 1 102 ? -3.902 6.003 7.219 1.00 90.69 102 GLU A N 1
ATOM 800 C CA . GLU A 1 102 ? -5.355 6.041 7.443 1.00 90.69 102 GLU A CA 1
ATOM 801 C C . GLU A 1 102 ? -6.011 4.670 7.181 1.00 90.69 102 GLU A C 1
ATOM 803 O O . GLU A 1 102 ? -6.846 4.212 7.959 1.00 90.69 102 GLU A O 1
ATOM 808 N N . SER A 1 103 ? -5.619 4.000 6.094 1.00 88.00 103 SER A N 1
ATOM 809 C CA . SER A 1 103 ? -6.142 2.685 5.687 1.00 88.00 103 SER A CA 1
ATOM 810 C C . SER A 1 103 ? -5.493 1.511 6.438 1.00 88.00 103 SER A C 1
ATOM 812 O O . SER A 1 103 ? -6.069 0.428 6.536 1.00 88.00 103 SER A O 1
ATOM 814 N N . GLN A 1 104 ? -4.259 1.694 6.913 1.00 87.50 104 GLN A N 1
ATOM 815 C CA . GLN A 1 104 ? -3.311 0.659 7.354 1.00 87.50 104 GLN A CA 1
ATOM 816 C C . GLN A 1 104 ? -3.004 -0.435 6.317 1.00 87.50 104 GLN A C 1
ATOM 818 O O . GLN A 1 104 ? -2.257 -1.371 6.609 1.00 87.50 104 GLN A O 1
ATOM 823 N N . ILE A 1 105 ? -3.565 -0.352 5.108 1.00 87.19 105 ILE A N 1
ATOM 824 C CA . ILE A 1 105 ? -3.416 -1.340 4.040 1.00 87.19 105 ILE A CA 1
ATOM 825 C C . ILE A 1 105 ? -2.983 -0.630 2.763 1.00 87.19 105 ILE A C 1
ATOM 827 O O . ILE A 1 105 ? -3.642 0.306 2.303 1.00 87.19 105 ILE A O 1
ATOM 831 N N . VAL A 1 106 ? -1.908 -1.143 2.169 1.00 91.06 106 VAL A N 1
ATOM 832 C CA . VAL A 1 106 ? -1.352 -0.692 0.893 1.00 91.06 106 VAL A CA 1
ATOM 833 C C . VAL A 1 106 ? -1.281 -1.871 -0.059 1.00 91.06 106 VAL A C 1
ATOM 835 O O . VAL A 1 106 ? -0.770 -2.934 0.286 1.00 91.06 106 VAL A O 1
ATOM 838 N N . VAL A 1 107 ? -1.781 -1.695 -1.272 1.00 90.31 107 VAL A N 1
ATOM 839 C CA . VAL A 1 107 ? -1.726 -2.701 -2.328 1.00 90.31 107 VAL A CA 1
ATOM 840 C C . VAL A 1 107 ? -0.556 -2.383 -3.247 1.00 90.31 107 VAL A C 1
ATOM 842 O O . VAL A 1 107 ? -0.541 -1.341 -3.890 1.00 90.31 107 VAL A O 1
ATOM 845 N N . ALA A 1 108 ? 0.409 -3.291 -3.341 1.00 90.12 108 ALA A N 1
ATOM 846 C CA . ALA A 1 108 ? 1.489 -3.211 -4.314 1.00 90.12 108 ALA A CA 1
ATOM 847 C C . ALA A 1 108 ? 1.134 -4.083 -5.524 1.00 90.12 108 ALA A C 1
ATOM 849 O O . ALA A 1 108 ? 0.905 -5.291 -5.387 1.00 90.12 108 ALA A O 1
ATOM 850 N N . SER A 1 109 ? 1.075 -3.484 -6.713 1.00 87.62 109 SER A N 1
ATOM 851 C CA . SER A 1 109 ? 0.725 -4.195 -7.945 1.00 87.62 109 SER A CA 1
ATOM 852 C C . SER A 1 109 ? 1.670 -3.826 -9.092 1.00 87.62 109 SER A C 1
ATOM 854 O O . SER A 1 109 ? 2.020 -2.655 -9.245 1.00 87.62 109 SER A O 1
ATOM 856 N N . PRO A 1 110 ? 2.113 -4.803 -9.905 1.00 83.81 110 PRO A N 1
ATOM 857 C CA . PRO A 1 110 ? 2.904 -4.522 -11.092 1.00 83.81 110 PRO A CA 1
ATOM 858 C C . PRO A 1 110 ? 2.028 -3.911 -12.198 1.00 83.81 110 PRO A C 1
ATOM 860 O O . PRO A 1 110 ? 1.044 -4.506 -12.638 1.00 83.81 110 PRO A O 1
ATOM 863 N N . SER A 1 111 ? 2.425 -2.741 -12.688 1.00 76.94 111 SER A N 1
ATOM 864 C CA . SER A 1 111 ? 1.969 -2.129 -13.938 1.00 76.94 111 SER A CA 1
ATOM 865 C C . SER A 1 111 ? 3.043 -2.287 -15.019 1.00 76.94 111 SER A C 1
ATOM 867 O O . SER A 1 111 ? 4.202 -2.577 -14.730 1.00 76.94 111 SER A O 1
ATOM 869 N N . GLY A 1 112 ? 2.671 -2.088 -16.285 1.00 67.69 112 GLY A N 1
ATOM 870 C CA . GLY A 1 112 ? 3.580 -2.236 -17.429 1.00 67.69 112 GLY A CA 1
ATOM 871 C C . GLY A 1 112 ? 4.836 -1.354 -17.372 1.00 67.69 112 GLY A C 1
ATOM 872 O O . GLY A 1 112 ? 5.809 -1.668 -18.048 1.00 67.69 112 GLY A O 1
ATOM 873 N N . SER A 1 113 ? 4.829 -0.291 -16.562 1.00 66.56 113 SER A N 1
ATOM 874 C CA . SER A 1 113 ? 5.958 0.619 -16.333 1.00 66.56 113 SER A CA 1
ATOM 875 C C . SER A 1 113 ? 6.698 0.393 -15.005 1.00 66.56 113 SER A C 1
ATOM 877 O O . SER A 1 113 ? 7.675 1.083 -14.748 1.00 66.56 113 SER A O 1
ATOM 879 N N . GLY A 1 114 ? 6.252 -0.540 -14.156 1.00 78.19 114 GLY A N 1
ATOM 880 C CA . GLY A 1 114 ? 6.816 -0.763 -12.820 1.00 78.19 114 GLY A CA 1
ATOM 881 C C . GLY A 1 114 ? 5.755 -1.090 -11.771 1.00 78.19 114 GLY A C 1
ATOM 882 O O . GLY A 1 114 ? 4.563 -1.145 -12.064 1.00 78.19 114 GLY A O 1
ATOM 883 N N . THR A 1 115 ? 6.175 -1.327 -10.531 1.00 84.81 115 THR A N 1
ATOM 884 C CA . THR A 1 115 ? 5.252 -1.571 -9.411 1.00 84.81 115 THR A CA 1
ATOM 885 C C . THR A 1 115 ? 4.701 -0.247 -8.896 1.00 84.81 115 THR A C 1
ATOM 887 O O . THR A 1 115 ? 5.474 0.658 -8.613 1.00 84.81 115 THR A O 1
ATOM 890 N N . PHE A 1 116 ? 3.383 -0.139 -8.745 1.00 88.69 116 PHE A N 1
ATOM 891 C CA . PHE A 1 116 ? 2.732 1.010 -8.118 1.00 88.69 116 PHE A CA 1
ATOM 892 C C . PHE A 1 116 ? 2.139 0.622 -6.767 1.00 88.69 116 PHE A C 1
ATOM 894 O O . PHE A 1 116 ? 1.833 -0.552 -6.517 1.00 88.69 116 PHE A O 1
ATOM 901 N N . LEU A 1 117 ? 1.959 1.625 -5.914 1.00 90.12 117 LEU A N 1
ATOM 902 C CA . LEU A 1 117 ? 1.227 1.500 -4.664 1.00 90.12 117 LEU A CA 1
ATOM 903 C C . LEU A 1 117 ? -0.173 2.066 -4.845 1.00 90.12 117 LEU A C 1
ATOM 905 O O . LEU A 1 117 ? -0.363 3.141 -5.408 1.00 90.12 117 LEU A O 1
ATOM 909 N N . LEU A 1 118 ? -1.153 1.320 -4.363 1.00 91.31 118 LEU A N 1
ATOM 910 C CA . LEU A 1 118 ? -2.554 1.683 -4.356 1.00 91.31 118 LEU A CA 1
ATOM 911 C C . LEU A 1 118 ? -3.052 1.662 -2.918 1.00 91.31 118 LEU A C 1
ATOM 913 O O . LEU A 1 118 ? -2.940 0.657 -2.217 1.00 91.31 118 LEU A O 1
ATOM 917 N N . VAL A 1 119 ? -3.678 2.754 -2.511 1.00 91.69 119 VAL A N 1
ATOM 918 C CA . VAL A 1 119 ? -4.416 2.839 -1.260 1.00 91.69 119 VAL A CA 1
ATOM 919 C C . VAL A 1 119 ? -5.871 3.107 -1.592 1.00 91.69 119 VAL A C 1
ATOM 921 O O . VAL A 1 119 ? -6.202 4.077 -2.271 1.00 91.69 119 VAL A O 1
ATOM 924 N N . GLN A 1 120 ? -6.756 2.240 -1.114 1.00 89.25 120 GLN A N 1
ATOM 925 C CA . GLN A 1 120 ? -8.189 2.416 -1.285 1.00 89.25 120 GLN A CA 1
ATOM 926 C C . GLN A 1 120 ? -8.819 2.786 0.051 1.00 89.25 120 GLN A C 1
ATOM 928 O O . GLN A 1 120 ? -8.787 2.007 0.999 1.00 89.25 120 GLN A O 1
ATOM 933 N N . ILE A 1 121 ? -9.441 3.961 0.099 1.00 88.19 121 ILE A N 1
ATOM 934 C CA . ILE A 1 121 ? -10.233 4.406 1.244 1.00 88.19 121 ILE A CA 1
ATOM 935 C C . ILE A 1 121 ? -11.648 4.642 0.736 1.00 88.19 121 ILE A C 1
ATOM 937 O O . ILE A 1 121 ? -11.887 5.508 -0.107 1.00 88.19 121 ILE A O 1
ATOM 941 N N . LYS A 1 122 ? -12.600 3.858 1.252 1.00 87.19 122 LYS A N 1
ATOM 942 C CA . LYS A 1 122 ? -13.992 3.843 0.780 1.00 87.19 122 LYS A CA 1
ATOM 943 C C . LYS A 1 122 ? -14.042 3.535 -0.731 1.00 87.19 122 LYS A C 1
ATOM 945 O O . LYS A 1 122 ? -13.679 2.436 -1.148 1.00 87.19 122 LYS A O 1
ATOM 950 N N . SER A 1 123 ? -14.486 4.496 -1.537 1.00 86.19 123 SER A N 1
ATOM 951 C CA . SER A 1 123 ? -14.602 4.412 -2.996 1.00 86.19 123 SER A CA 1
ATOM 952 C C . SER A 1 123 ? -13.497 5.159 -3.744 1.00 86.19 123 SER A C 1
ATOM 954 O O . SER A 1 123 ? -13.517 5.177 -4.967 1.00 86.19 123 SER A O 1
ATOM 956 N N . THR A 1 124 ? -12.560 5.802 -3.042 1.00 89.75 124 THR A N 1
ATOM 957 C CA . THR A 1 124 ? -11.492 6.585 -3.674 1.00 89.75 124 THR A CA 1
ATOM 958 C C . THR A 1 124 ? -10.204 5.777 -3.702 1.00 89.75 124 THR A C 1
ATOM 960 O O . THR A 1 124 ? -9.799 5.192 -2.693 1.00 89.75 124 THR A O 1
ATOM 963 N N . GLN A 1 125 ? -9.562 5.758 -4.866 1.00 90.44 125 GLN A N 1
ATOM 964 C CA . GLN A 1 125 ? -8.316 5.047 -5.115 1.00 90.44 125 GLN A CA 1
ATOM 965 C C . GLN A 1 125 ? -7.176 6.048 -5.264 1.00 90.44 125 GLN A C 1
ATOM 967 O O . GLN A 1 125 ? -7.197 6.879 -6.164 1.00 90.44 125 GLN A O 1
ATOM 972 N N . TRP A 1 126 ? -6.184 5.953 -4.389 1.00 91.50 126 TRP A N 1
ATOM 973 C CA . TRP A 1 126 ? -4.999 6.800 -4.378 1.00 91.50 126 TRP A CA 1
ATOM 974 C C . TRP A 1 126 ? -3.826 5.983 -4.892 1.00 91.50 126 TRP A C 1
ATOM 976 O O . TRP A 1 126 ? -3.530 4.922 -4.342 1.00 91.50 126 TRP A O 1
ATOM 986 N N . VAL A 1 127 ? -3.194 6.443 -5.965 1.00 91.19 127 VAL A N 1
ATOM 987 C CA . VAL A 1 127 ? -2.136 5.705 -6.652 1.00 91.19 127 VAL A CA 1
ATOM 988 C C . VAL A 1 127 ? -0.851 6.509 -6.615 1.00 91.19 127 VAL A C 1
ATOM 990 O O . VAL A 1 127 ? -0.809 7.647 -7.080 1.00 91.19 127 VAL A O 1
ATOM 993 N N . TRP A 1 128 ? 0.209 5.885 -6.119 1.00 90.88 128 TRP A N 1
ATOM 994 C CA . TRP A 1 128 ? 1.566 6.393 -6.249 1.00 90.88 128 TRP A CA 1
ATOM 995 C C . TRP A 1 128 ? 2.368 5.491 -7.179 1.00 90.88 128 TRP A C 1
ATOM 997 O O . TRP A 1 128 ? 2.381 4.265 -7.032 1.00 90.88 128 TRP A O 1
ATOM 1007 N N . ILE A 1 129 ? 3.031 6.116 -8.146 1.00 87.00 129 ILE A N 1
ATOM 1008 C CA . ILE A 1 129 ? 3.944 5.457 -9.072 1.00 87.00 129 ILE A CA 1
ATOM 1009 C C . ILE A 1 129 ? 5.348 5.970 -8.736 1.00 87.00 129 ILE A C 1
ATOM 1011 O O . ILE A 1 129 ? 5.535 7.188 -8.737 1.00 87.00 129 ILE A O 1
ATOM 1015 N N . PRO A 1 130 ? 6.312 5.083 -8.442 1.00 82.81 130 PRO A N 1
ATOM 1016 C CA . PRO A 1 130 ? 7.703 5.485 -8.282 1.00 82.81 130 PRO A CA 1
ATOM 1017 C C . PRO A 1 130 ? 8.227 6.068 -9.602 1.00 82.81 130 PRO A C 1
ATOM 1019 O O . PRO A 1 130 ? 7.983 5.500 -10.671 1.00 82.81 130 PRO A O 1
ATOM 1022 N N . SER A 1 131 ? 8.893 7.218 -9.506 1.00 69.81 131 SER A N 1
ATOM 1023 C CA . SER A 1 131 ? 9.516 7.952 -10.616 1.00 69.81 131 SER A CA 1
ATOM 1024 C C . SER A 1 131 ? 10.865 7.377 -11.024 1.00 69.81 131 SER A C 1
ATOM 1026 O O . SER A 1 131 ? 11.606 6.939 -10.116 1.00 69.81 131 SER A O 1
#

Sequence (131 aa):
MFSIVMFVSTLFWLITDAGFLWGAPGSSLFKPGTMPDDISTIPNNYNESLSEEPEIVENLSLEEALSDLLRDGCRIVYVKGKVYLDNPQYVSYNECKLKALESQIVVASPSGSGTFLLVQIKSTQWVWIPS

Secondary structure (DSSP, 8-state):
-HHHHHHHHHHHHHHHHS--S------------------------------------TT--HHHHHHHHHHTTPEEEE--SPPPPSSEEE--HHHHHHHHHHHSEEEEEEETTEEEEEEEETTEEEEE---

Radius of gyration: 24.46 Å; chains: 1; bounding box: 43×65×59 Å

pLDDT: mean 71.39, std 18.09, range [38.78, 91.69]

Foldseek 3Di:
DVVVVVVVVVVVCCCVVPVPPDPDDDDPPDDPDDDDDDDDDDDDDDPPPPPPPPPQPLADDPVNLVVVLVVLQADEAEDEDDDDDDPEDEDGSVVLSVLSNVQSYWYWYADPVGIWIWRDDPHYIYIYDGD